Protein AF-A0AAW8KTQ6-F1 (afdb_monomer)

Foldseek 3Di:
DDPVVVVVVVLVVCCPDPCNVVCCVVCVVVVVVVVVVLCVVVVVLDDPVCCVVPVPVVVVVLCCLQPVQLVVQLVVCVVVVDDNVVSNVRSVVRSDDDSVVVVVQVVCVVVVNDDSVSD

Mean predicted aligned error: 6.93 Å

Nearest PDB structures (foldseek):
  8bxg-assembly1_A  TM=7.256E-01  e=9.047E-02  Escherichia coli
  8by2-assembly1_A  TM=7.091E-01  e=1.135E-01  Escherichia coli
  7vae-assembly1_A  TM=6.148E-01  e=7.994E+00  Bos taurus

Radius of gyration: 18.96 Å; Cα contacts (8 Å, |Δi|>4): 54; chains: 1; bounding box: 42×37×45 Å

Secondary structure (DSSP, 8-state):
--HHHHHHHHHHHHHTSTTHHHHHHHHHHHHHHHHHHHHHHHHHH--TTHHHH-HHHHHHHHHIIIIIIHHHHHHHHHHTT--HHHHHHHHHHHHPPPTHHHHHHHHHHHTTSS-GGG-

Solvent-accessible surface area (backbone atoms only — not comparable to full-atom values): 6696 Å² total; per-residue (Å²): 132,60,68,69,61,52,52,52,53,52,50,55,57,43,57,77,39,96,55,25,69,57,52,48,64,68,42,49,62,54,53,52,52,50,50,51,53,49,52,53,54,56,55,70,70,60,65,76,62,50,65,73,78,38,47,66,60,54,51,49,53,50,44,43,43,56,46,48,50,14,51,51,46,22,50,52,38,43,71,72,68,49,56,66,68,59,19,51,54,54,13,61,68,60,30,64,86,59,74,67,56,55,57,51,34,50,48,29,35,78,71,68,76,38,58,80,90,72,97

pLDDT: mean 87.3, std 6.57, range [52.28, 96.31]

Structure (mmCIF, N/CA/C/O backbone):
data_AF-A0AAW8KTQ6-F1
#
_entry.id   AF-A0AAW8KTQ6-F1
#
loop_
_atom_site.group_PDB
_atom_site.id
_atom_site.type_symbol
_atom_site.label_atom_id
_atom_site.label_alt_id
_atom_site.label_comp_id
_atom_site.label_asym_id
_atom_site.label_entity_id
_atom_site.label_seq_id
_atom_site.pdbx_PDB_ins_code
_atom_site.Cartn_x
_atom_site.Cartn_y
_atom_site.Cartn_z
_atom_site.occupancy
_atom_site.B_iso_or_equiv
_atom_site.auth_seq_id
_atom_site.auth_comp_id
_atom_site.auth_asym_id
_atom_site.auth_atom_id
_atom_site.pdbx_PDB_model_num
ATOM 1 N N . VAL A 1 1 ? -10.188 -21.607 7.211 1.00 52.28 1 VAL A N 1
ATOM 2 C CA . VAL A 1 1 ? -10.743 -20.321 7.705 1.00 52.28 1 VAL A CA 1
ATOM 3 C C . VAL A 1 1 ? -9.557 -19.427 8.047 1.00 52.28 1 VAL A C 1
ATOM 5 O O . VAL A 1 1 ? -8.671 -19.907 8.738 1.00 52.28 1 VAL A O 1
ATOM 8 N N . SER A 1 2 ? -9.448 -18.223 7.472 1.00 75.94 2 SER A N 1
ATOM 9 C CA . SER A 1 2 ? -8.240 -17.381 7.599 1.00 75.94 2 SER A CA 1
ATOM 10 C C . SER A 1 2 ? -8.160 -16.707 8.972 1.00 75.94 2 SER A C 1
ATOM 12 O O . SER A 1 2 ? -9.133 -16.089 9.404 1.00 75.94 2 SER A O 1
ATOM 14 N N . MET A 1 3 ? -6.996 -16.781 9.624 1.00 81.75 3 MET A N 1
ATOM 15 C CA . MET A 1 3 ? -6.725 -16.106 10.903 1.00 81.75 3 MET A CA 1
ATOM 16 C C . MET A 1 3 ? -6.942 -14.589 10.814 1.00 81.75 3 MET A C 1
ATOM 18 O O . MET A 1 3 ? -7.505 -13.997 11.730 1.00 81.75 3 MET A O 1
ATOM 22 N N . ALA A 1 4 ? -6.577 -13.971 9.684 1.00 80.19 4 ALA A N 1
ATOM 23 C CA . ALA A 1 4 ? -6.756 -12.535 9.464 1.00 80.19 4 ALA A CA 1
ATOM 24 C C . ALA A 1 4 ? -8.240 -12.135 9.421 1.00 80.19 4 ALA A C 1
ATOM 26 O O . ALA A 1 4 ? -8.637 -11.133 10.010 1.00 80.19 4 ALA A O 1
ATOM 27 N N . LEU A 1 5 ? -9.076 -12.951 8.772 1.00 80.56 5 LEU A N 1
ATOM 28 C CA . LEU A 1 5 ? -10.517 -12.712 8.704 1.00 80.56 5 LEU A CA 1
ATOM 29 C C . LEU A 1 5 ? -11.177 -12.895 10.082 1.00 80.56 5 LEU A C 1
ATOM 31 O O . LEU A 1 5 ? -12.030 -12.099 10.463 1.00 80.56 5 LEU A O 1
ATOM 35 N N . GLY A 1 6 ? -10.747 -13.902 10.850 1.00 87.19 6 GLY A N 1
ATOM 36 C CA . GLY A 1 6 ? -11.198 -14.104 12.231 1.00 87.19 6 GLY A CA 1
ATOM 37 C C . GLY A 1 6 ? -10.840 -12.931 13.149 1.00 87.19 6 GLY A C 1
ATOM 38 O O . GLY A 1 6 ? -11.695 -12.460 13.896 1.00 87.19 6 GLY A O 1
ATOM 39 N N . ALA A 1 7 ? -9.614 -12.410 13.041 1.00 88.38 7 ALA A N 1
ATOM 40 C CA . ALA A 1 7 ? -9.175 -11.226 13.780 1.00 88.38 7 ALA A CA 1
ATOM 41 C C . ALA A 1 7 ? -9.971 -9.966 13.395 1.00 88.38 7 ALA A C 1
ATOM 43 O O . ALA A 1 7 ? -10.369 -9.202 14.272 1.00 88.38 7 ALA A O 1
ATOM 44 N N . PHE A 1 8 ? -10.266 -9.775 12.104 1.00 86.88 8 PHE A N 1
ATOM 45 C CA . PHE A 1 8 ? -11.105 -8.671 11.630 1.00 86.88 8 PHE A CA 1
ATOM 46 C C . PHE A 1 8 ? -12.523 -8.730 12.218 1.00 86.88 8 PHE A C 1
ATOM 48 O O . PHE A 1 8 ? -13.007 -7.734 12.753 1.00 86.88 8 PHE A O 1
ATOM 55 N N . PHE A 1 9 ? -13.173 -9.899 12.185 1.00 89.88 9 PHE A N 1
ATOM 56 C CA . PHE A 1 9 ? -14.501 -10.072 12.781 1.00 89.88 9 PHE A CA 1
ATOM 57 C C . PHE A 1 9 ? -14.497 -9.849 14.294 1.00 89.88 9 PHE A C 1
ATOM 59 O O . PHE A 1 9 ? -15.364 -9.139 14.798 1.00 89.88 9 PHE A O 1
ATOM 66 N N . ALA A 1 10 ? -13.512 -10.398 15.010 1.00 89.75 10 ALA A N 1
ATOM 67 C CA . ALA A 1 10 ? -13.365 -10.162 16.444 1.00 89.75 10 ALA A CA 1
ATOM 68 C C . ALA A 1 10 ? -13.210 -8.664 16.753 1.00 89.75 10 ALA A C 1
ATOM 70 O O . ALA A 1 10 ? -13.877 -8.150 17.647 1.00 89.75 10 ALA A O 1
ATOM 71 N N . GLY A 1 11 ? -12.404 -7.945 15.965 1.00 88.38 11 GLY A N 1
ATOM 72 C CA . GLY A 1 11 ? -12.238 -6.498 16.090 1.00 88.38 11 GLY A CA 1
ATOM 73 C C . GLY A 1 11 ? -13.532 -5.715 15.854 1.00 88.38 11 GLY A C 1
ATOM 74 O O . GLY A 1 11 ? -13.830 -4.799 16.616 1.00 88.38 11 GLY A O 1
ATOM 75 N N . MET A 1 12 ? -14.335 -6.089 14.850 1.00 89.88 12 MET A N 1
ATOM 76 C CA . MET A 1 12 ? -15.639 -5.452 14.610 1.00 89.88 12 MET A CA 1
ATOM 77 C C . MET A 1 12 ? -16.606 -5.660 15.780 1.00 89.88 12 MET A C 1
ATOM 79 O O . MET A 1 12 ? -17.225 -4.700 16.226 1.00 89.88 12 MET A O 1
ATOM 83 N N . VAL A 1 13 ? -16.685 -6.879 16.320 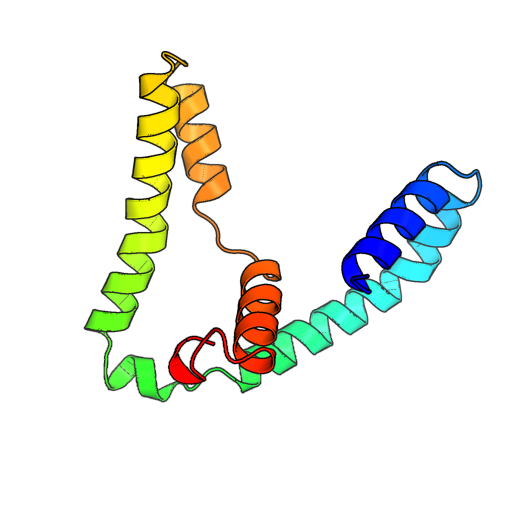1.00 90.50 13 VAL A N 1
ATOM 84 C CA . VAL A 1 13 ? -17.552 -7.191 17.470 1.00 90.5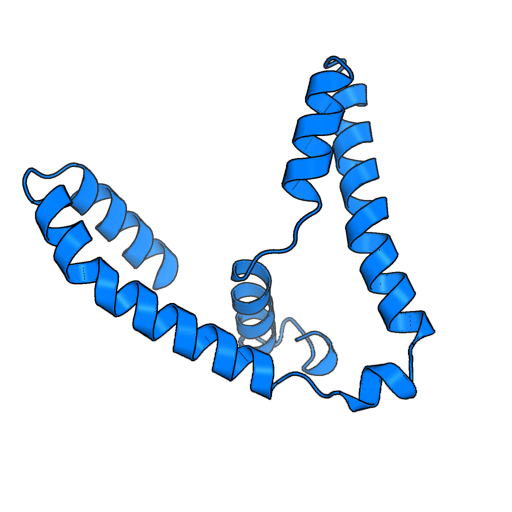0 13 VAL A CA 1
ATOM 85 C C . VAL A 1 13 ? -17.107 -6.434 18.727 1.00 90.50 13 VAL A C 1
ATOM 87 O O . VAL A 1 13 ? -17.936 -5.873 19.437 1.00 90.50 13 VAL A O 1
ATOM 90 N N . VAL A 1 14 ? -15.798 -6.368 18.997 1.00 89.62 14 VAL A N 1
ATOM 91 C CA . VAL A 1 14 ? -15.252 -5.620 20.145 1.00 89.62 14 VAL A CA 1
ATOM 92 C C . VAL A 1 14 ? -15.495 -4.115 19.997 1.00 89.62 14 VAL A C 1
ATOM 94 O O . VAL A 1 14 ? -15.804 -3.447 20.985 1.00 89.62 14 VAL A O 1
ATOM 97 N N . LYS A 1 15 ? -15.422 -3.581 18.772 1.00 87.00 15 LYS A N 1
ATOM 98 C CA . LYS A 1 15 ? -15.692 -2.167 18.479 1.00 87.00 15 LYS A CA 1
ATOM 99 C C . LYS A 1 15 ? -17.143 -1.761 18.763 1.00 87.00 15 LYS A C 1
ATOM 101 O O . LYS A 1 15 ? -17.376 -0.619 19.141 1.00 87.00 15 LYS A O 1
ATOM 106 N N . GLU A 1 16 ? -18.102 -2.667 18.597 1.00 87.19 16 GLU A N 1
ATOM 107 C CA . GLU A 1 16 ? -19.519 -2.415 18.908 1.00 87.19 16 GLU A CA 1
ATOM 108 C C . GLU A 1 16 ? -19.848 -2.539 20.408 1.00 87.19 16 GLU A C 1
ATOM 110 O O . GLU A 1 16 ? -20.973 -2.257 20.814 1.00 87.19 16 GLU A O 1
ATOM 115 N N . SER A 1 17 ? -18.882 -2.939 21.243 1.00 88.94 17 SER A N 1
ATOM 116 C CA . SER A 1 17 ? -19.074 -3.092 22.688 1.00 88.94 17 SER A CA 1
ATOM 117 C C . SER A 1 17 ? -18.720 -1.830 23.485 1.00 88.94 17 SER A C 1
ATOM 119 O O . SER A 1 17 ? -17.907 -1.003 23.058 1.00 88.94 17 SER A O 1
ATOM 121 N N . ASP A 1 18 ? -19.237 -1.746 24.715 1.00 85.69 18 ASP A N 1
ATOM 122 C CA . ASP A 1 18 ? -18.889 -0.697 25.690 1.00 85.69 18 ASP A CA 1
ATOM 123 C C . ASP A 1 18 ? -17.392 -0.691 26.067 1.00 85.69 18 ASP A C 1
ATOM 125 O O . ASP A 1 18 ? -16.878 0.285 26.611 1.00 85.69 18 ASP A O 1
ATOM 129 N N . PHE A 1 19 ? -16.670 -1.776 25.766 1.00 85.25 19 PHE A N 1
ATOM 130 C CA . PHE A 1 19 ? -15.236 -1.917 26.024 1.00 85.25 19 PHE A CA 1
ATOM 131 C C . PHE A 1 19 ? -14.355 -1.457 24.859 1.00 85.25 19 PHE A C 1
ATOM 133 O O . PHE A 1 19 ? -13.133 -1.531 24.972 1.00 85.25 19 PHE A O 1
ATOM 140 N N . SER A 1 20 ? -14.937 -0.977 23.757 1.00 86.56 20 SER A N 1
ATOM 141 C CA . SER A 1 20 ? -14.215 -0.555 22.548 1.00 86.56 20 SER A CA 1
ATOM 142 C C . SER A 1 20 ? -13.069 0.418 22.831 1.00 86.56 20 SER A C 1
ATOM 144 O O . SER A 1 20 ? -11.954 0.189 22.373 1.00 86.56 20 SER A O 1
ATOM 146 N N . HIS A 1 21 ? -13.308 1.442 23.653 1.00 85.38 21 HIS A N 1
ATOM 147 C CA . HIS A 1 21 ? -12.299 2.449 23.994 1.00 85.38 21 HIS A CA 1
ATOM 148 C C . HIS A 1 21 ? -11.129 1.857 24.793 1.00 85.38 21 HIS A C 1
ATOM 150 O O . HIS A 1 21 ? -9.970 2.190 24.563 1.00 85.38 21 HIS A O 1
ATOM 156 N N . ARG A 1 22 ? -11.426 0.931 25.711 1.00 85.81 22 ARG A N 1
ATOM 157 C CA . ARG A 1 22 ? -10.406 0.243 26.512 1.00 85.81 22 ARG A CA 1
ATOM 158 C C . ARG A 1 22 ? -9.610 -0.745 25.665 1.00 85.81 22 ARG A C 1
ATOM 160 O O . ARG A 1 22 ? -8.396 -0.821 25.786 1.00 85.81 22 ARG A O 1
ATOM 167 N N . ALA A 1 23 ? -10.292 -1.473 24.784 1.00 87.50 23 ALA A N 1
ATOM 168 C CA . ALA A 1 23 ? -9.658 -2.381 23.841 1.00 87.50 23 ALA A CA 1
ATOM 169 C C . ALA A 1 23 ? -8.759 -1.625 22.850 1.00 87.50 23 ALA A C 1
ATOM 171 O O . ALA A 1 23 ? -7.681 -2.109 22.515 1.00 87.50 23 ALA A O 1
ATOM 172 N N . GLU A 1 24 ? -9.155 -0.433 22.403 1.00 85.38 24 GLU A N 1
ATOM 173 C CA . GLU A 1 24 ? -8.306 0.425 21.573 1.00 85.38 24 GLU A CA 1
ATOM 174 C C . GLU A 1 24 ? -7.046 0.863 22.330 1.00 85.38 24 GLU A C 1
ATOM 176 O O . GLU A 1 24 ? -5.944 0.663 21.824 1.00 85.38 24 GLU A O 1
ATOM 181 N N . GLU A 1 25 ? -7.182 1.369 23.559 1.00 89.38 25 GLU A N 1
ATOM 182 C CA . GLU A 1 25 ? -6.042 1.784 24.391 1.00 89.38 25 GLU A CA 1
ATOM 183 C C . GLU A 1 25 ? -5.082 0.630 24.709 1.00 89.38 25 GLU A C 1
ATOM 185 O O . GLU A 1 25 ? -3.866 0.810 24.656 1.00 89.38 25 GLU A O 1
ATOM 190 N N . GLU A 1 26 ? -5.599 -0.566 24.999 1.00 89.38 26 GLU A N 1
ATOM 191 C CA . GLU A 1 26 ? -4.774 -1.743 25.297 1.00 89.38 26 GLU A CA 1
ATOM 192 C C . GLU A 1 26 ? -4.107 -2.337 24.046 1.00 89.38 26 GLU A C 1
ATOM 194 O O . GLU A 1 26 ? -3.018 -2.910 24.134 1.00 89.38 26 GLU A O 1
ATOM 199 N N . THR A 1 27 ? -4.721 -2.197 22.867 1.00 89.56 27 THR A N 1
ATOM 200 C CA . THR A 1 27 ? -4.158 -2.712 21.605 1.00 89.56 27 THR A CA 1
ATOM 201 C C . THR A 1 27 ? -3.249 -1.717 20.894 1.00 89.56 27 THR A C 1
ATOM 203 O O . THR A 1 27 ? -2.415 -2.144 20.090 1.00 89.56 27 THR A O 1
ATOM 206 N N . LEU A 1 28 ? -3.348 -0.419 21.201 1.00 89.38 28 LEU A N 1
ATOM 207 C CA . LEU A 1 28 ? -2.515 0.635 20.620 1.00 89.38 28 LEU A CA 1
ATOM 208 C C . LEU A 1 28 ? -1.008 0.305 20.683 1.00 89.38 28 LEU A C 1
ATOM 210 O O . LEU A 1 28 ? -0.372 0.319 19.626 1.00 89.38 28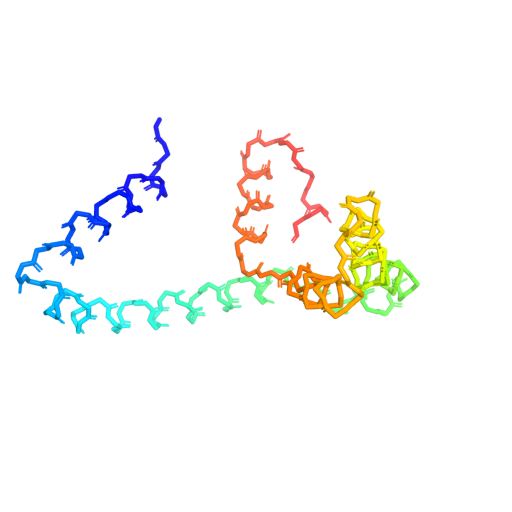 LEU A O 1
ATOM 214 N N . PRO A 1 29 ? -0.432 -0.092 21.840 1.00 92.00 29 PRO A N 1
ATOM 215 C CA . PRO A 1 29 ? 1.000 -0.378 21.941 1.00 92.00 29 PRO A CA 1
ATOM 216 C C . PRO A 1 29 ? 1.391 -1.643 21.170 1.00 92.00 29 PRO A C 1
ATOM 218 O O . PRO A 1 29 ? 2.470 -1.722 20.587 1.00 92.00 29 PRO A O 1
ATOM 221 N N . LEU A 1 30 ? 0.504 -2.644 21.127 1.00 92.25 30 LEU A N 1
ATOM 222 C CA . LEU A 1 30 ? 0.735 -3.869 20.362 1.00 92.25 30 LEU A CA 1
ATOM 223 C C . LEU A 1 30 ? 0.773 -3.572 18.867 1.00 92.25 30 LEU A C 1
ATOM 225 O O . LEU A 1 30 ? 1.660 -4.060 18.170 1.00 92.25 30 LEU A O 1
ATOM 229 N N . ARG A 1 31 ? -0.159 -2.746 18.379 1.00 88.81 31 ARG A N 1
ATOM 230 C CA . ARG A 1 31 ? -0.174 -2.292 16.987 1.00 88.81 31 ARG A CA 1
ATOM 231 C C . ARG A 1 31 ? 1.138 -1.598 16.637 1.00 88.81 31 ARG A C 1
ATOM 233 O O . ARG A 1 31 ? 1.718 -1.920 15.610 1.00 88.81 31 ARG A O 1
ATOM 240 N N . GLU A 1 32 ? 1.628 -0.706 17.494 1.00 91.44 32 GLU A N 1
ATOM 241 C CA . GLU A 1 32 ? 2.903 -0.010 17.279 1.00 91.44 32 GLU A CA 1
ATOM 242 C C . GLU A 1 32 ? 4.091 -0.978 17.208 1.00 91.44 32 GLU A C 1
ATOM 244 O O . GLU A 1 32 ? 4.874 -0.923 16.258 1.00 91.44 32 GLU A O 1
ATOM 249 N N . ILE A 1 33 ? 4.196 -1.916 18.153 1.00 95.38 33 ILE A N 1
ATOM 250 C CA . ILE A 1 33 ? 5.267 -2.922 18.165 1.00 95.38 33 ILE A CA 1
ATOM 251 C C . ILE A 1 33 ? 5.198 -3.809 16.916 1.00 95.38 33 ILE A C 1
ATOM 253 O O . ILE A 1 33 ? 6.218 -4.033 16.262 1.00 95.38 33 ILE A O 1
ATOM 257 N N . PHE A 1 34 ? 4.012 -4.299 16.549 1.00 90.81 34 PHE A N 1
ATOM 258 C CA . PHE A 1 34 ? 3.848 -5.144 15.367 1.00 90.81 34 PHE A CA 1
ATOM 259 C C . PHE A 1 34 ? 4.103 -4.389 14.063 1.00 90.81 34 PHE A C 1
ATOM 261 O O . PHE A 1 34 ? 4.719 -4.963 13.169 1.00 90.81 34 PHE A O 1
ATOM 268 N N . SER A 1 35 ? 3.711 -3.116 13.955 1.00 88.69 35 SER A N 1
ATOM 269 C CA . SER A 1 35 ? 4.051 -2.277 12.802 1.00 88.69 35 SER A CA 1
ATOM 270 C C . SER A 1 35 ? 5.565 -2.113 12.666 1.00 88.69 35 SER A C 1
ATOM 272 O O . SER A 1 35 ? 6.097 -2.300 11.574 1.00 88.69 35 SER A O 1
ATOM 274 N N . ILE A 1 36 ? 6.287 -1.854 13.763 1.00 92.75 36 ILE A N 1
ATOM 275 C CA . ILE A 1 36 ? 7.758 -1.772 13.739 1.00 92.75 36 ILE A CA 1
ATOM 276 C C . ILE A 1 36 ? 8.364 -3.101 13.275 1.00 92.75 36 ILE A C 1
ATOM 278 O O . ILE A 1 36 ? 9.190 -3.115 12.364 1.00 92.75 36 ILE A O 1
ATOM 282 N N . LEU A 1 37 ? 7.942 -4.223 13.863 1.00 91.50 37 LEU A N 1
ATOM 283 C CA . LEU A 1 37 ? 8.446 -5.548 13.492 1.00 91.50 37 LEU A CA 1
ATOM 284 C C . LEU A 1 37 ? 8.150 -5.894 12.029 1.00 91.50 37 LEU A C 1
ATOM 286 O O . LEU A 1 37 ? 9.016 -6.449 11.351 1.00 91.50 37 LEU A O 1
ATOM 290 N N . PHE A 1 38 ? 6.960 -5.551 11.534 1.00 85.81 38 PHE A N 1
ATOM 291 C CA . PHE A 1 38 ? 6.571 -5.744 10.141 1.00 85.81 38 PHE A CA 1
ATOM 292 C C . PHE A 1 38 ? 7.488 -4.959 9.201 1.00 85.81 38 PHE A C 1
ATOM 294 O O . PHE A 1 38 ? 8.089 -5.545 8.303 1.00 85.81 38 PHE A O 1
ATOM 301 N N . PHE A 1 39 ? 7.667 -3.660 9.443 1.00 86.94 39 PHE A N 1
ATOM 302 C CA . PHE A 1 39 ? 8.500 -2.817 8.589 1.00 86.94 39 PHE A CA 1
ATOM 303 C C . PHE A 1 39 ? 9.980 -3.185 8.636 1.00 86.94 39 PHE A C 1
ATOM 305 O O . PHE A 1 39 ? 10.633 -3.176 7.596 1.00 86.94 39 PHE A O 1
ATOM 312 N N . VAL A 1 40 ? 10.511 -3.557 9.804 1.00 90.50 40 VAL A N 1
ATOM 313 C CA . VAL A 1 40 ? 11.890 -4.057 9.913 1.00 90.50 40 VAL A CA 1
ATOM 314 C C . VAL A 1 40 ? 12.042 -5.366 9.140 1.00 90.50 40 VAL A C 1
ATOM 316 O O . VAL A 1 40 ? 12.986 -5.509 8.371 1.00 90.50 40 VAL A O 1
ATOM 319 N N . SER A 1 41 ? 11.099 -6.301 9.282 1.00 86.06 41 SER A N 1
ATOM 320 C CA . SER A 1 41 ? 11.152 -7.592 8.583 1.00 86.06 41 SER A CA 1
ATOM 321 C C . SER A 1 41 ? 11.070 -7.432 7.067 1.00 86.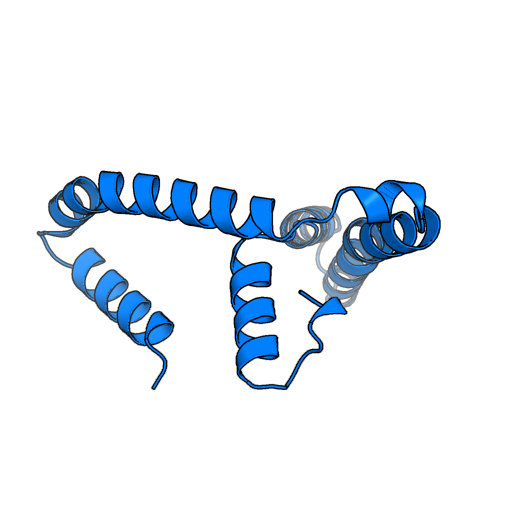06 41 SER A C 1
ATOM 323 O O . SER A 1 41 ? 11.895 -7.996 6.357 1.00 86.06 41 SER A O 1
ATOM 325 N N . VAL A 1 42 ? 10.127 -6.627 6.569 1.00 82.31 42 VAL A N 1
ATOM 326 C CA . VAL A 1 42 ? 10.007 -6.327 5.133 1.00 82.31 42 VAL A CA 1
ATOM 327 C C . VAL A 1 42 ? 11.245 -5.582 4.630 1.00 82.31 42 VAL A C 1
ATOM 329 O O . VAL A 1 42 ? 11.769 -5.913 3.572 1.00 82.31 42 VAL A O 1
ATOM 332 N N . GLY A 1 43 ? 11.769 -4.631 5.405 1.00 83.50 43 GLY A N 1
ATOM 333 C CA . GLY A 1 43 ? 12.996 -3.913 5.064 1.00 83.50 43 GLY A CA 1
ATOM 334 C C . GLY A 1 43 ? 14.226 -4.818 4.962 1.00 83.50 43 GLY A C 1
ATOM 335 O O . GLY A 1 43 ? 15.090 -4.563 4.133 1.00 83.50 43 GLY A O 1
ATOM 336 N N . MET A 1 44 ? 14.296 -5.897 5.748 1.00 85.62 44 MET A N 1
ATOM 337 C CA . MET A 1 44 ? 15.380 -6.885 5.659 1.00 85.62 44 MET A CA 1
ATOM 338 C C . MET A 1 44 ? 15.289 -7.787 4.423 1.00 85.62 44 MET A C 1
ATOM 340 O O . MET A 1 44 ? 16.301 -8.361 4.032 1.00 85.62 44 MET A O 1
ATOM 344 N N . LEU A 1 45 ? 14.105 -7.927 3.817 1.00 79.62 45 LEU A N 1
ATOM 345 C CA . LEU A 1 45 ? 13.933 -8.668 2.563 1.00 79.62 45 LEU A CA 1
ATOM 346 C C . LEU A 1 45 ? 14.382 -7.856 1.341 1.00 79.62 45 LEU A C 1
ATOM 348 O O . LEU A 1 45 ? 14.624 -8.427 0.283 1.00 79.62 45 LEU A O 1
ATOM 352 N N . PHE A 1 46 ? 14.495 -6.533 1.475 1.00 82.25 46 PHE A N 1
ATOM 353 C CA . PHE A 1 46 ? 14.904 -5.663 0.382 1.00 82.25 46 PHE A CA 1
ATOM 354 C C . PHE A 1 46 ? 16.406 -5.801 0.095 1.00 82.25 46 PHE A C 1
ATOM 356 O O . PHE A 1 46 ? 17.239 -5.390 0.904 1.00 82.25 46 PHE A O 1
ATOM 363 N N . ASP A 1 47 ? 16.750 -6.323 -1.083 1.00 85.69 47 ASP A N 1
ATOM 364 C CA . ASP A 1 47 ? 18.123 -6.314 -1.588 1.00 85.69 47 ASP A CA 1
ATOM 365 C C . ASP A 1 47 ? 18.422 -4.978 -2.300 1.00 85.69 47 ASP A C 1
ATOM 367 O O . ASP A 1 47 ? 17.886 -4.723 -3.382 1.00 85.69 47 ASP A O 1
ATOM 371 N N . PRO A 1 48 ? 19.290 -4.105 -1.752 1.00 84.94 48 PRO A N 1
ATOM 372 C CA . PRO A 1 48 ? 19.619 -2.829 -2.381 1.00 84.94 48 PRO A CA 1
ATOM 373 C C . PRO A 1 48 ? 20.393 -2.977 -3.698 1.00 84.94 48 PRO A C 1
ATOM 375 O O . PRO A 1 48 ? 20.490 -2.001 -4.448 1.00 84.94 48 PRO A O 1
ATOM 378 N N . HIS A 1 49 ? 20.942 -4.155 -4.011 1.00 87.12 49 HIS A N 1
ATOM 379 C CA . HIS A 1 49 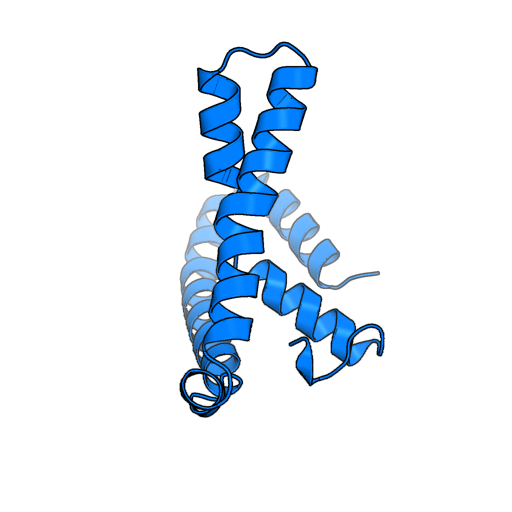? 21.701 -4.377 -5.240 1.00 87.12 49 HIS A CA 1
ATOM 380 C C . HIS A 1 49 ? 20.840 -4.212 -6.500 1.00 87.12 49 HIS A C 1
ATOM 382 O O . HIS A 1 49 ? 21.311 -3.680 -7.512 1.00 87.12 49 HIS A O 1
ATOM 388 N N . ILE A 1 50 ? 19.545 -4.532 -6.403 1.00 85.38 50 ILE A N 1
ATOM 389 C CA . ILE A 1 50 ? 18.595 -4.458 -7.520 1.00 85.38 50 ILE A CA 1
ATOM 390 C C . ILE A 1 50 ? 18.465 -3.045 -8.106 1.00 85.38 50 ILE A C 1
ATOM 392 O O . ILE A 1 50 ? 18.248 -2.884 -9.309 1.00 85.38 50 ILE A O 1
ATOM 396 N N . LEU A 1 51 ? 18.677 -2.009 -7.281 1.00 86.50 51 LEU A N 1
ATOM 397 C CA . LEU A 1 51 ? 18.673 -0.603 -7.701 1.00 86.50 51 LEU A CA 1
ATOM 398 C C . LEU A 1 51 ? 19.775 -0.289 -8.718 1.00 86.50 51 LEU A C 1
ATOM 400 O O . LEU A 1 51 ? 19.604 0.602 -9.550 1.00 86.50 51 LEU A O 1
ATOM 404 N N . VAL A 1 52 ? 20.897 -1.004 -8.643 1.00 91.06 52 VAL A N 1
ATOM 405 C CA . VAL A 1 52 ? 22.060 -0.805 -9.513 1.00 91.06 52 VAL A CA 1
ATOM 406 C C . VAL A 1 52 ? 22.033 -1.779 -10.686 1.00 91.06 52 VAL A C 1
ATOM 408 O O . VAL A 1 52 ? 22.329 -1.380 -11.811 1.00 91.06 52 VAL A O 1
ATOM 411 N N . GLU A 1 53 ? 21.645 -3.034 -10.453 1.00 88.81 53 GLU A N 1
ATOM 412 C CA . GLU A 1 53 ? 21.614 -4.063 -11.497 1.00 88.81 53 GLU A CA 1
ATOM 413 C C . GLU A 1 53 ? 20.494 -3.853 -12.518 1.00 88.81 53 GLU A C 1
ATOM 415 O O . GLU A 1 53 ? 20.675 -4.112 -13.708 1.00 88.81 53 GLU A O 1
ATOM 420 N N . SER A 1 54 ? 19.318 -3.403 -12.072 1.00 87.69 54 SER A N 1
ATOM 421 C CA . SER A 1 54 ? 18.121 -3.318 -12.917 1.00 87.69 54 SER A CA 1
ATOM 422 C C . SER A 1 54 ? 17.285 -2.053 -12.672 1.00 87.69 54 SER A C 1
ATOM 424 O O . SER A 1 54 ? 16.069 -2.138 -12.463 1.00 87.69 54 SER A O 1
ATOM 426 N N . PRO A 1 55 ? 17.876 -0.847 -12.796 1.00 90.38 55 PRO A N 1
ATOM 427 C CA . PRO A 1 55 ? 17.164 0.409 -12.557 1.00 90.38 55 PRO A CA 1
ATOM 428 C C . PRO A 1 55 ? 15.963 0.599 -13.497 1.00 90.38 55 PRO A C 1
ATOM 430 O O . PRO A 1 55 ? 14.933 1.134 -13.093 1.00 90.38 55 PRO A O 1
ATOM 433 N N . LEU A 1 56 ? 16.062 0.124 -14.746 1.00 92.62 56 LEU A N 1
ATOM 434 C CA . LEU A 1 56 ? 14.980 0.224 -15.730 1.00 92.62 56 LEU A CA 1
ATOM 435 C C . LEU A 1 56 ? 13.768 -0.641 -15.367 1.00 92.62 56 LEU A C 1
ATOM 437 O O . LEU A 1 56 ? 12.639 -0.183 -15.531 1.00 92.62 56 LEU A O 1
ATOM 441 N N . HIS A 1 57 ? 13.979 -1.857 -14.855 1.00 87.88 57 HIS A N 1
ATOM 442 C CA . HIS A 1 57 ? 12.880 -2.736 -14.443 1.00 87.88 57 HIS A CA 1
ATOM 443 C C . HIS A 1 57 ? 12.122 -2.142 -13.256 1.00 87.88 57 HIS A C 1
ATOM 445 O O . HIS A 1 57 ? 10.895 -2.070 -13.285 1.00 87.88 57 HIS A O 1
ATOM 451 N N . ILE A 1 58 ? 12.845 -1.634 -12.254 1.00 89.25 58 ILE A N 1
ATOM 452 C CA . ILE A 1 58 ? 12.245 -0.971 -11.089 1.00 89.25 58 ILE A CA 1
ATOM 453 C C . ILE A 1 58 ? 11.443 0.250 -11.528 1.00 89.25 58 ILE A C 1
ATOM 455 O O . ILE A 1 58 ? 10.287 0.411 -11.138 1.00 89.25 58 ILE A O 1
ATOM 459 N N . LEU A 1 59 ? 12.027 1.095 -12.378 1.00 91.62 59 LEU A N 1
ATOM 460 C CA . LEU A 1 59 ? 11.354 2.289 -12.873 1.00 91.62 59 LEU A CA 1
ATOM 461 C C . LEU A 1 59 ? 10.102 1.937 -13.684 1.00 91.62 59 LEU A C 1
ATOM 463 O O . LEU A 1 59 ? 9.081 2.607 -13.540 1.00 91.62 59 LEU A O 1
ATOM 467 N N . ALA A 1 60 ? 10.143 0.864 -14.478 1.00 92.25 60 ALA A N 1
ATOM 468 C CA . ALA A 1 60 ? 8.979 0.362 -15.198 1.00 92.25 60 ALA A CA 1
ATOM 469 C C . ALA A 1 60 ? 7.876 -0.116 -14.242 1.00 92.25 60 ALA A C 1
ATOM 471 O O . ALA A 1 60 ? 6.724 0.280 -14.406 1.00 92.25 60 ALA A O 1
ATOM 472 N N . VAL A 1 61 ? 8.212 -0.904 -13.216 1.00 89.31 61 VAL A N 1
ATOM 473 C CA . VAL A 1 61 ? 7.248 -1.382 -12.209 1.00 89.31 61 VAL A CA 1
ATOM 474 C C . VAL A 1 61 ? 6.621 -0.208 -11.455 1.00 89.31 61 VAL A C 1
ATOM 476 O O . VAL A 1 61 ? 5.394 -0.109 -11.382 1.00 89.31 61 VAL A O 1
ATOM 479 N N . ILE A 1 62 ? 7.438 0.732 -10.973 1.00 89.62 62 ILE A N 1
ATOM 480 C CA . ILE A 1 62 ? 6.965 1.947 -10.299 1.00 89.62 62 ILE A CA 1
ATOM 481 C C . ILE A 1 62 ? 6.058 2.756 -11.229 1.00 89.62 62 ILE A C 1
ATOM 483 O O . ILE A 1 62 ? 4.987 3.186 -10.807 1.00 89.62 62 ILE A O 1
ATOM 487 N N . ALA A 1 63 ? 6.432 2.943 -12.496 1.00 91.69 63 ALA A N 1
ATOM 488 C CA . ALA A 1 63 ? 5.619 3.681 -13.458 1.00 91.69 63 ALA A CA 1
ATOM 489 C C . ALA A 1 63 ? 4.282 2.980 -13.746 1.00 91.69 63 ALA A C 1
ATOM 491 O O . ALA A 1 63 ? 3.238 3.632 -13.773 1.00 91.69 63 ALA A O 1
ATOM 492 N N . ILE A 1 64 ? 4.277 1.656 -13.911 1.00 90.75 64 ILE A N 1
ATOM 493 C CA . ILE A 1 64 ? 3.051 0.871 -14.118 1.00 90.75 64 ILE A CA 1
ATOM 494 C C . ILE A 1 64 ? 2.112 1.016 -12.917 1.00 90.75 64 ILE A C 1
ATOM 496 O O . ILE A 1 64 ? 0.909 1.212 -13.094 1.00 90.75 64 ILE A O 1
ATOM 500 N N . ILE A 1 65 ? 2.645 0.966 -11.700 1.00 88.31 65 ILE A N 1
ATOM 501 C CA . ILE A 1 65 ? 1.852 1.091 -10.477 1.00 88.31 65 ILE A CA 1
ATOM 502 C C . ILE A 1 65 ? 1.351 2.526 -10.297 1.00 88.31 65 ILE A C 1
ATOM 504 O O . ILE A 1 65 ? 0.155 2.744 -10.137 1.00 88.31 65 ILE A O 1
ATOM 508 N N . MET A 1 66 ? 2.239 3.515 -10.351 1.00 88.88 66 MET A N 1
ATOM 509 C CA . MET A 1 66 ? 1.905 4.907 -10.037 1.00 88.88 66 MET A CA 1
ATOM 510 C C . MET A 1 66 ? 1.083 5.578 -11.137 1.00 88.88 66 MET A C 1
ATOM 512 O O . MET A 1 66 ? 0.213 6.396 -10.843 1.00 88.88 66 MET A O 1
ATOM 516 N N . VAL A 1 67 ? 1.344 5.247 -12.402 1.00 91.19 67 VAL A N 1
ATOM 517 C CA . VAL A 1 67 ? 0.685 5.865 -13.560 1.00 91.19 67 VAL A CA 1
ATOM 518 C C . VAL A 1 67 ? -0.334 4.912 -14.163 1.00 91.19 67 VAL A C 1
ATOM 520 O O . VAL A 1 67 ? -1.497 5.279 -14.301 1.00 91.19 67 VAL A O 1
ATOM 523 N N . GLY A 1 68 ? 0.063 3.681 -14.486 1.00 92.00 68 GLY A N 1
ATOM 524 C CA . GLY A 1 68 ? -0.810 2.711 -15.154 1.00 92.00 68 GLY A CA 1
ATOM 525 C C . GLY A 1 68 ? -2.066 2.375 -14.345 1.00 92.00 68 GLY A C 1
ATOM 526 O O . GLY A 1 68 ? -3.179 2.566 -14.838 1.00 92.00 68 GLY A O 1
ATOM 527 N N . LYS A 1 69 ? -1.910 1.938 -13.088 1.00 90.69 69 LYS A N 1
ATOM 528 C CA . LYS A 1 69 ? -3.037 1.603 -12.192 1.00 90.69 69 LYS A CA 1
ATOM 529 C C . LYS A 1 69 ? -3.943 2.811 -11.950 1.00 90.69 69 LYS A C 1
ATOM 5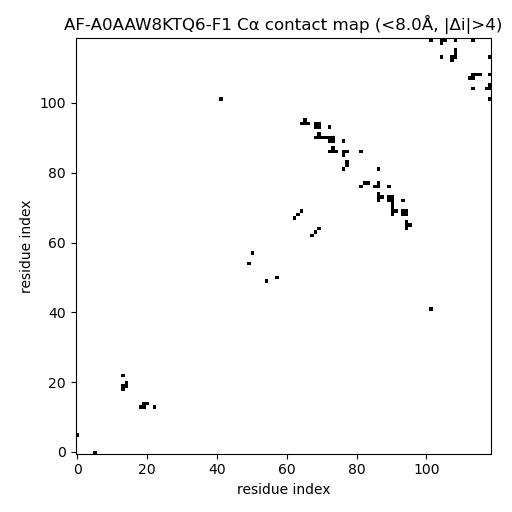31 O O . LYS A 1 69 ? -5.163 2.693 -12.032 1.00 90.69 69 LYS A O 1
ATOM 536 N N . THR A 1 70 ? -3.346 3.969 -11.683 1.00 91.19 70 THR A N 1
ATOM 537 C CA . THR A 1 70 ? -4.063 5.225 -11.423 1.00 91.19 70 THR A CA 1
ATOM 538 C C . THR A 1 70 ? -4.884 5.651 -12.635 1.00 91.19 70 THR A C 1
ATOM 540 O O . THR A 1 70 ? -6.078 5.919 -12.505 1.00 91.19 70 THR A O 1
ATOM 543 N N . LEU A 1 71 ? -4.286 5.655 -13.831 1.00 93.88 71 LEU A N 1
ATOM 544 C CA . LEU A 1 71 ? -4.989 5.987 -15.068 1.00 93.88 71 LEU A CA 1
ATOM 545 C C . LEU A 1 71 ? -6.085 4.972 -15.387 1.00 93.88 71 LEU A C 1
ATOM 547 O O . LEU A 1 71 ? -7.168 5.380 -15.794 1.00 93.88 71 LEU A O 1
ATOM 551 N N . ALA A 1 72 ? -5.847 3.678 -15.166 1.00 94.00 72 ALA A N 1
ATOM 552 C CA . ALA A 1 72 ? -6.868 2.648 -15.346 1.00 94.00 72 ALA A CA 1
ATOM 553 C C . ALA A 1 72 ? -8.067 2.870 -14.408 1.00 94.00 72 ALA A C 1
ATOM 555 O O . ALA A 1 72 ? -9.214 2.820 -14.852 1.00 94.00 72 ALA A O 1
ATOM 556 N N . ALA A 1 73 ? -7.814 3.188 -13.134 1.00 92.56 73 ALA A N 1
ATOM 557 C CA . ALA A 1 73 ? -8.859 3.518 -12.169 1.00 92.56 73 ALA A CA 1
ATOM 558 C C . ALA A 1 73 ? -9.638 4.781 -12.573 1.00 92.56 73 ALA A C 1
ATOM 560 O O . ALA A 1 73 ? -10.869 4.776 -12.572 1.00 92.56 73 ALA A O 1
ATOM 561 N N . MET A 1 74 ? -8.941 5.846 -12.980 1.00 93.88 74 MET A N 1
ATOM 562 C CA . MET A 1 74 ? -9.573 7.076 -13.469 1.00 93.88 74 MET A CA 1
ATOM 563 C C . MET A 1 74 ? -10.419 6.828 -14.719 1.00 93.88 74 MET A C 1
ATOM 565 O O . MET A 1 74 ? -11.557 7.287 -14.791 1.00 93.88 74 MET A O 1
ATOM 569 N N . ALA A 1 75 ? -9.882 6.090 -15.692 1.00 94.50 75 ALA A N 1
ATOM 570 C CA . ALA A 1 75 ? -10.571 5.750 -16.929 1.00 94.50 75 ALA A CA 1
ATOM 571 C C . ALA A 1 75 ? -11.850 4.955 -16.651 1.00 94.50 75 ALA A C 1
ATOM 573 O O . ALA A 1 75 ? -12.882 5.240 -17.252 1.00 94.50 75 ALA A O 1
ATOM 574 N N . LEU A 1 76 ? -11.809 4.021 -15.696 1.00 95.25 76 LEU A N 1
ATOM 575 C CA . LEU A 1 76 ? -12.981 3.265 -15.266 1.00 95.25 76 LEU A CA 1
ATOM 576 C C . LEU A 1 76 ? -14.058 4.188 -14.671 1.00 95.25 76 LEU A C 1
ATOM 578 O O . LEU A 1 76 ? -15.219 4.118 -15.065 1.00 95.25 76 LEU A O 1
ATOM 582 N N . VAL A 1 77 ? -13.683 5.099 -13.769 1.00 95.12 77 VAL A N 1
ATOM 583 C CA . VAL A 1 77 ? -14.621 6.049 -13.141 1.00 95.12 77 VAL A CA 1
ATOM 584 C C . VAL A 1 77 ? -15.237 7.003 -14.174 1.00 95.12 77 VAL A C 1
ATOM 586 O O . VAL A 1 77 ? -16.446 7.246 -14.151 1.00 95.12 77 VAL A O 1
ATOM 589 N N . LEU A 1 78 ? -14.435 7.495 -15.120 1.00 94.25 78 LEU A N 1
ATOM 590 C CA . LEU A 1 78 ? -14.910 8.328 -16.229 1.00 94.25 78 LEU A CA 1
ATOM 591 C C . LEU A 1 78 ? -15.813 7.548 -17.195 1.00 94.25 78 LEU A C 1
ATOM 593 O O . LEU A 1 78 ? -16.797 8.100 -17.686 1.00 94.25 78 LEU A O 1
ATOM 597 N N . PHE A 1 79 ? -15.528 6.267 -17.440 1.00 96.31 79 PHE A N 1
ATOM 598 C CA . PHE A 1 79 ? -16.372 5.388 -18.253 1.00 96.31 79 PHE A CA 1
ATOM 599 C C . PHE A 1 79 ? -17.776 5.233 -17.650 1.00 96.31 79 PHE A C 1
ATOM 601 O O . PHE A 1 79 ? -18.771 5.278 -18.374 1.00 96.31 79 PHE A O 1
ATOM 608 N N . PHE A 1 80 ? -17.876 5.177 -16.319 1.00 95.56 80 PHE A N 1
ATOM 609 C CA . PHE A 1 80 ? -19.149 5.224 -15.589 1.00 95.56 80 PHE A CA 1
ATOM 610 C C . PHE A 1 80 ? -19.787 6.626 -15.513 1.00 95.56 80 PHE A C 1
ATOM 612 O O . PHE A 1 80 ? -20.815 6.794 -14.859 1.00 95.56 80 PHE A O 1
ATOM 619 N N . ARG A 1 81 ? -19.234 7.623 -16.220 1.00 94.38 81 ARG A N 1
ATOM 620 C CA . ARG A 1 81 ? -19.740 9.006 -16.333 1.00 94.38 81 ARG A CA 1
ATOM 621 C C . ARG A 1 81 ? -19.756 9.796 -15.023 1.00 94.38 81 ARG A C 1
ATOM 623 O O . ARG A 1 81 ? -20.508 10.762 -14.893 1.00 94.38 81 ARG A O 1
ATOM 630 N N . TYR A 1 82 ? -18.906 9.430 -14.070 1.00 94.38 82 TYR A N 1
ATOM 631 C CA . TYR A 1 82 ? -18.665 10.265 -12.899 1.00 94.38 82 TYR A CA 1
ATOM 632 C C . TYR A 1 82 ? -17.828 11.500 -13.266 1.00 94.38 82 TYR A C 1
ATOM 634 O O . TYR A 1 82 ? -17.065 11.476 -14.238 1.00 94.38 82 TYR A O 1
ATOM 642 N N . PRO A 1 83 ? -17.956 12.596 -12.503 1.00 94.69 83 PRO A N 1
ATOM 643 C CA . PRO A 1 83 ? -17.230 13.822 -12.788 1.00 94.69 83 PRO A CA 1
ATOM 644 C C . PRO A 1 83 ? -15.721 13.658 -12.532 1.00 94.69 83 PRO A C 1
ATOM 646 O O . PRO A 1 83 ? -15.275 12.819 -11.746 1.00 94.69 83 PRO A O 1
ATOM 649 N N . ILE A 1 84 ? -14.912 14.467 -13.224 1.00 92.81 84 ILE A N 1
ATOM 650 C CA . ILE A 1 84 ? -13.449 14.303 -13.248 1.00 92.81 84 ILE A CA 1
ATOM 651 C C . ILE A 1 84 ? -12.783 14.521 -11.886 1.00 92.81 84 ILE A C 1
ATOM 653 O O . ILE A 1 84 ? -11.757 13.912 -11.600 1.00 92.81 84 ILE A O 1
ATOM 657 N N . ASN A 1 85 ? -13.388 15.336 -11.023 1.00 94.19 85 ASN A N 1
ATOM 658 C CA . ASN A 1 85 ? -12.976 15.485 -9.630 1.00 94.19 85 ASN A CA 1
ATOM 659 C C . ASN A 1 85 ? -13.063 14.146 -8.879 1.00 94.19 85 ASN A C 1
ATOM 661 O O . ASN A 1 85 ? -12.093 13.758 -8.237 1.00 94.19 85 ASN A O 1
ATOM 665 N N . THR A 1 86 ? -14.164 13.400 -9.020 1.00 92.00 86 THR A N 1
ATOM 666 C CA . THR A 1 86 ? -14.311 12.060 -8.435 1.00 92.00 86 THR A CA 1
ATOM 667 C C . THR A 1 86 ? -13.294 11.089 -9.023 1.00 92.00 86 THR A C 1
ATOM 669 O O . THR A 1 86 ? -12.665 10.346 -8.273 1.00 92.00 86 THR A O 1
ATOM 672 N N . ALA A 1 87 ? -13.082 11.119 -10.342 1.00 92.31 87 ALA A N 1
ATOM 673 C CA . ALA A 1 87 ? -12.079 10.274 -10.987 1.00 92.31 87 ALA A CA 1
ATOM 674 C C . ALA A 1 87 ? -10.669 10.544 -10.442 1.00 92.31 87 ALA A C 1
ATOM 676 O O . ALA A 1 87 ? -9.972 9.599 -10.093 1.00 92.31 87 ALA A O 1
ATOM 677 N N . LEU A 1 88 ? -10.273 11.813 -10.301 1.00 92.50 88 LEU A N 1
ATOM 678 C CA . LEU A 1 88 ? -8.981 12.201 -9.728 1.00 92.50 88 LEU A CA 1
ATOM 679 C C . LEU A 1 88 ? -8.834 11.745 -8.274 1.00 92.50 88 LEU A C 1
ATOM 681 O O . LEU A 1 88 ? -7.793 11.198 -7.919 1.00 92.50 88 LEU A O 1
ATOM 685 N N . THR A 1 89 ? -9.867 11.915 -7.443 1.00 92.62 89 THR A N 1
ATOM 686 C CA . THR A 1 89 ? -9.839 11.457 -6.045 1.00 92.62 89 THR A CA 1
ATOM 687 C C . THR A 1 89 ? -9.685 9.940 -5.949 1.00 92.62 89 THR A C 1
ATOM 689 O O . THR A 1 89 ? -8.862 9.464 -5.171 1.00 92.62 89 THR A O 1
ATOM 692 N N . VAL A 1 90 ? -10.437 9.179 -6.751 1.00 92.06 90 VAL A N 1
ATOM 693 C CA . VAL A 1 90 ? -10.369 7.707 -6.764 1.00 92.06 90 VAL A CA 1
ATOM 694 C C . VAL A 1 90 ? -9.050 7.209 -7.357 1.00 92.06 90 VAL A C 1
ATOM 696 O O . VAL A 1 90 ? -8.447 6.274 -6.838 1.00 92.06 90 VAL A O 1
ATOM 699 N N . GLY A 1 91 ? -8.570 7.837 -8.429 1.00 90.31 91 GLY A N 1
ATOM 700 C CA . GLY A 1 91 ? -7.271 7.527 -9.019 1.00 90.31 91 GLY A CA 1
ATOM 701 C C . GLY A 1 91 ? -6.142 7.731 -8.014 1.00 90.31 91 GLY A C 1
ATOM 702 O O . GLY A 1 91 ? -5.349 6.821 -7.789 1.00 90.31 91 GLY A O 1
ATOM 703 N N . ALA A 1 92 ? -6.112 8.892 -7.355 1.00 89.31 92 ALA A N 1
ATOM 704 C CA . ALA A 1 92 ? -5.107 9.209 -6.348 1.00 89.31 92 ALA A CA 1
ATOM 705 C C . ALA A 1 92 ? -5.180 8.284 -5.121 1.00 89.31 92 ALA A C 1
ATOM 707 O O . ALA A 1 92 ? -4.138 7.864 -4.624 1.00 89.31 92 ALA A O 1
ATOM 708 N N . SER A 1 93 ? -6.380 7.918 -4.653 1.00 88.50 93 SER A N 1
ATOM 709 C CA . SER A 1 93 ? -6.531 7.023 -3.496 1.00 88.50 93 SER A CA 1
ATOM 710 C C . SER A 1 93 ? -6.102 5.581 -3.784 1.00 88.50 93 SER A C 1
ATOM 712 O O . SER A 1 93 ? -5.651 4.886 -2.877 1.00 88.50 93 SER A O 1
ATOM 714 N N . LEU A 1 94 ? -6.203 5.131 -5.039 1.00 86.38 94 LEU A N 1
ATOM 715 C CA . LEU A 1 94 ? -5.793 3.789 -5.464 1.00 86.38 94 LEU A CA 1
ATOM 716 C C . LEU A 1 94 ? -4.347 3.710 -5.964 1.00 86.38 94 LEU A C 1
ATOM 718 O O . LEU A 1 94 ? -3.823 2.599 -6.086 1.00 86.38 94 LEU A O 1
ATOM 722 N N . ALA A 1 95 ? -3.703 4.843 -6.251 1.00 84.06 95 ALA A N 1
ATOM 723 C CA . ALA A 1 95 ? -2.318 4.900 -6.720 1.00 84.06 95 ALA A CA 1
ATOM 724 C C . ALA A 1 95 ? -1.346 4.249 -5.727 1.00 84.06 95 ALA A C 1
ATOM 726 O O . ALA A 1 95 ? -0.386 3.587 -6.120 1.00 84.06 95 ALA A O 1
ATOM 727 N N . GLN A 1 96 ? -1.617 4.406 -4.430 1.00 81.38 96 GLN A N 1
ATOM 728 C CA . GLN A 1 96 ? -0.745 3.915 -3.377 1.00 81.38 96 GLN A CA 1
ATOM 729 C C . GLN A 1 96 ? -0.836 2.389 -3.226 1.00 81.38 96 GLN A C 1
ATOM 731 O O . GLN A 1 96 ? -1.914 1.787 -3.236 1.00 81.38 96 GLN A O 1
ATOM 736 N N . ILE A 1 97 ? 0.325 1.761 -3.053 1.00 82.12 97 ILE A N 1
ATOM 737 C CA . ILE A 1 97 ? 0.450 0.389 -2.560 1.00 82.12 97 ILE A CA 1
ATOM 738 C C . ILE A 1 97 ? 0.693 0.462 -1.055 1.00 82.12 97 ILE A C 1
ATOM 740 O O . ILE A 1 97 ? 1.568 1.194 -0.599 1.00 82.12 97 ILE A O 1
ATOM 744 N N . GLY A 1 98 ? -0.111 -0.273 -0.290 1.00 79.00 98 GLY A N 1
ATOM 745 C CA . GLY A 1 98 ? 0.011 -0.359 1.164 1.00 79.00 98 GLY A CA 1
ATOM 746 C C . GLY A 1 98 ? 0.685 -1.646 1.637 1.00 79.00 98 GLY A C 1
ATOM 747 O O . GLY A 1 98 ? 0.853 -2.597 0.868 1.00 79.00 98 GLY A O 1
ATOM 748 N N . GLU A 1 99 ? 0.968 -1.685 2.939 1.00 79.19 99 GLU A N 1
ATOM 749 C CA . GLU A 1 99 ? 1.566 -2.802 3.692 1.00 79.19 99 GLU A CA 1
ATOM 750 C C . GLU A 1 99 ? 0.859 -4.146 3.456 1.00 79.19 99 GLU A C 1
ATOM 752 O O . GLU A 1 99 ? 1.495 -5.191 3.337 1.00 79.19 99 GLU A O 1
ATOM 757 N N . PHE A 1 100 ? -0.465 -4.122 3.288 1.00 78.69 100 PHE A N 1
ATOM 758 C CA . PHE A 1 100 ? -1.263 -5.317 3.006 1.00 78.69 100 PHE A CA 1
ATOM 759 C C . PHE A 1 100 ? -0.850 -6.053 1.727 1.00 78.69 100 PHE A C 1
ATOM 761 O O . PHE A 1 100 ? -1.035 -7.266 1.639 1.00 78.69 100 PHE A O 1
ATOM 768 N N . SER A 1 101 ? -0.263 -5.356 0.753 1.00 83.25 101 SER A N 1
ATOM 769 C CA . SER A 1 101 ? 0.202 -5.978 -0.493 1.00 83.25 101 SER A CA 1
ATOM 770 C C . SER A 1 101 ? 1.377 -6.923 -0.236 1.00 83.25 101 SER A C 1
ATOM 772 O O . SER A 1 101 ? 1.420 -8.002 -0.818 1.00 83.25 101 SER A O 1
ATOM 774 N N . PHE A 1 102 ? 2.266 -6.577 0.701 1.00 80.88 102 PHE A N 1
ATOM 775 C CA . PHE A 1 102 ? 3.374 -7.441 1.121 1.00 80.88 102 PHE A CA 1
ATOM 776 C C . PHE A 1 102 ? 2.888 -8.668 1.887 1.00 80.88 102 PHE A C 1
ATOM 778 O O . PHE A 1 102 ? 3.396 -9.768 1.675 1.00 80.88 102 PHE A O 1
ATOM 785 N N . ILE A 1 103 ? 1.874 -8.505 2.744 1.00 81.81 103 ILE A N 1
ATOM 786 C CA . ILE A 1 103 ? 1.248 -9.636 3.444 1.00 81.81 103 ILE A CA 1
ATOM 787 C C . ILE A 1 103 ? 0.678 -10.621 2.416 1.00 81.81 103 ILE A C 1
ATOM 789 O O . ILE A 1 103 ? 0.875 -11.830 2.533 1.00 81.81 103 ILE A O 1
ATOM 793 N N . LEU A 1 104 ? 0.006 -10.103 1.384 1.00 83.88 104 LEU A N 1
ATOM 794 C CA . 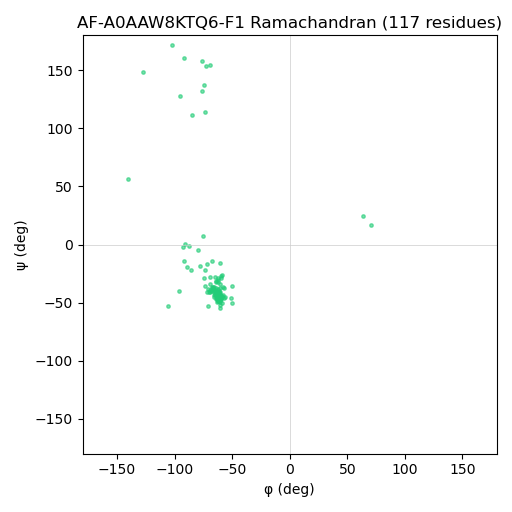LEU A 1 104 ? -0.594 -10.919 0.333 1.00 83.88 104 LEU A CA 1
ATOM 795 C C . LEU A 1 104 ? 0.461 -11.596 -0.554 1.00 83.88 104 LEU A C 1
ATOM 797 O O . LEU A 1 104 ? 0.310 -12.775 -0.867 1.00 83.88 104 LEU A O 1
ATOM 801 N N . ALA A 1 105 ? 1.533 -10.884 -0.913 1.00 85.38 105 ALA A N 1
ATOM 802 C CA . ALA A 1 105 ? 2.654 -11.428 -1.679 1.00 85.38 105 ALA A CA 1
ATOM 803 C C . ALA A 1 105 ? 3.369 -12.549 -0.908 1.00 85.38 105 ALA A C 1
ATOM 805 O O . ALA A 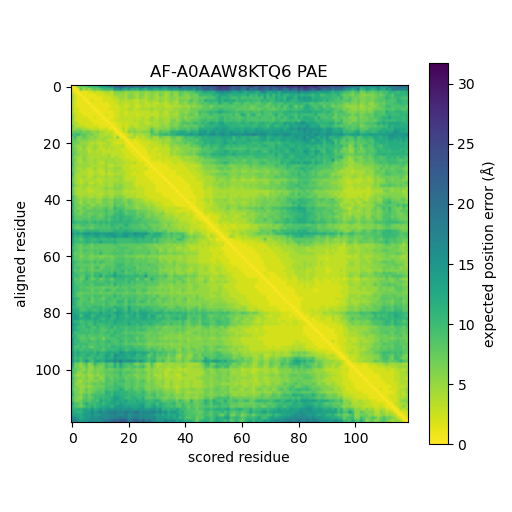1 105 ? 3.523 -13.652 -1.425 1.00 85.38 105 ALA A O 1
ATOM 806 N N . THR A 1 106 ? 3.690 -12.313 0.368 1.00 82.81 106 THR A N 1
ATOM 807 C CA . THR A 1 106 ? 4.296 -13.311 1.269 1.00 82.81 106 THR A CA 1
ATOM 808 C C . THR A 1 106 ? 3.411 -14.547 1.408 1.00 82.81 106 THR A C 1
ATOM 810 O O . THR A 1 106 ? 3.891 -15.678 1.323 1.00 82.81 106 THR A O 1
ATOM 813 N N . LEU A 1 107 ? 2.098 -14.352 1.582 1.00 84.69 107 LEU A N 1
ATOM 814 C CA . LEU A 1 107 ? 1.149 -15.461 1.621 1.00 84.69 107 LEU A CA 1
ATOM 815 C C . LEU A 1 107 ? 1.146 -16.221 0.288 1.00 84.69 107 LEU A C 1
ATOM 817 O O . LEU A 1 107 ? 1.202 -17.449 0.293 1.00 84.69 107 LEU A O 1
ATOM 821 N N . GLY A 1 108 ? 1.143 -15.508 -0.840 1.00 86.94 108 GLY A N 1
ATOM 822 C CA . GLY A 1 108 ? 1.238 -16.083 -2.180 1.00 86.94 108 GLY A CA 1
ATOM 823 C C . GLY A 1 108 ? 2.485 -16.945 -2.368 1.00 86.94 108 GLY A C 1
ATOM 824 O O . GLY A 1 108 ? 2.363 -18.070 -2.847 1.00 86.94 108 GLY A O 1
ATOM 825 N N . VAL A 1 109 ? 3.653 -16.482 -1.917 1.00 87.12 109 VAL A N 1
ATOM 826 C CA . VAL A 1 109 ? 4.896 -17.272 -1.927 1.00 87.12 109 VAL A CA 1
ATOM 827 C C . VAL A 1 109 ? 4.776 -18.499 -1.026 1.00 87.12 109 VAL A C 1
ATOM 829 O O . VAL A 1 109 ? 5.075 -19.607 -1.462 1.00 87.12 109 VAL A O 1
ATOM 832 N N . SER A 1 110 ? 4.266 -18.344 0.201 1.00 83.44 110 SER A N 1
ATOM 833 C CA . SER A 1 110 ? 4.101 -19.476 1.131 1.00 83.44 110 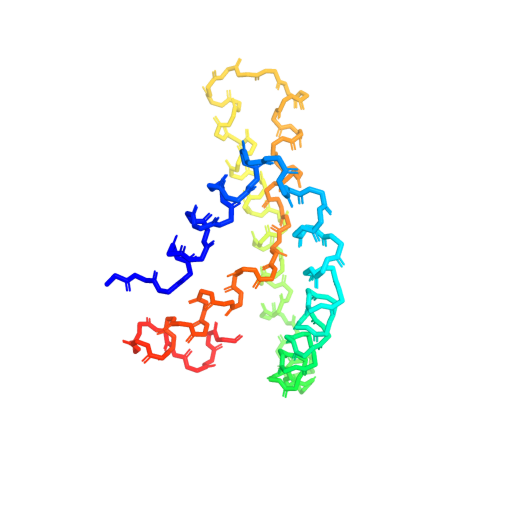SER A CA 1
ATOM 834 C C . SER A 1 110 ? 3.135 -20.552 0.618 1.00 83.44 110 SER A C 1
ATOM 836 O O . SER A 1 110 ? 3.287 -21.728 0.939 1.00 83.44 110 SER A O 1
ATOM 838 N N . LEU A 1 111 ? 2.156 -20.155 -0.199 1.00 88.81 111 LEU A N 1
ATOM 839 C CA . LEU A 1 111 ? 1.197 -21.045 -0.853 1.00 88.81 111 LEU A CA 1
ATOM 840 C C . LEU A 1 111 ? 1.706 -21.583 -2.203 1.00 88.81 111 LEU A C 1
ATOM 842 O O . LEU A 1 111 ? 0.992 -22.345 -2.852 1.00 88.81 111 LEU A O 1
ATOM 846 N N . GLY A 1 112 ? 2.906 -21.186 -2.643 1.00 87.56 112 GLY A N 1
ATOM 847 C CA . GLY A 1 112 ? 3.486 -21.571 -3.933 1.00 87.56 112 GLY A CA 1
ATOM 848 C C . GLY A 1 112 ? 2.801 -20.941 -5.152 1.00 87.56 112 GLY A C 1
ATOM 849 O O . GLY A 1 112 ? 2.964 -21.431 -6.266 1.00 87.56 112 GLY A O 1
ATOM 850 N N . LEU A 1 113 ? 2.016 -19.878 -4.955 1.00 89.94 113 LEU A N 1
ATOM 851 C CA . LEU A 1 113 ? 1.319 -19.136 -6.015 1.00 89.94 113 LEU A CA 1
ATOM 852 C C . LEU A 1 113 ? 2.195 -18.048 -6.651 1.00 89.94 113 LEU A C 1
ATOM 854 O O . LEU A 1 113 ? 1.914 -17.612 -7.765 1.00 89.94 113 LEU A O 1
ATOM 858 N N . LEU A 1 114 ? 3.227 -17.595 -5.938 1.00 86.38 114 LEU A N 1
ATOM 859 C CA . LEU A 1 114 ? 4.196 -16.596 -6.386 1.00 86.38 114 LEU A CA 1
ATOM 860 C C . LEU A 1 114 ? 5.620 -17.138 -6.213 1.00 86.38 114 LEU A C 1
ATOM 862 O O . LEU A 1 114 ? 5.879 -17.928 -5.303 1.00 86.38 114 LEU A O 1
ATOM 866 N N . SER A 1 115 ? 6.539 -16.721 -7.086 1.00 83.56 115 SER A N 1
ATOM 867 C CA . SER A 1 115 ? 7.972 -16.988 -6.923 1.00 83.56 115 SER A CA 1
ATOM 868 C C . SER A 1 115 ? 8.578 -16.062 -5.863 1.00 83.56 115 SER A C 1
ATOM 870 O O . SER A 1 115 ? 8.046 -14.989 -5.591 1.00 83.56 115 SER A O 1
ATOM 872 N N . LEU A 1 116 ? 9.717 -16.461 -5.288 1.00 74.38 116 LEU A N 1
ATOM 873 C CA . LEU A 1 116 ? 10.457 -15.649 -4.308 1.00 74.38 116 LEU A CA 1
ATOM 874 C C . LEU A 1 116 ? 10.909 -14.292 -4.872 1.00 74.38 116 LEU A C 1
ATOM 876 O O . LEU A 1 116 ? 11.030 -13.338 -4.124 1.00 74.38 116 LEU A O 1
ATOM 880 N N . GLU A 1 117 ? 11.106 -14.196 -6.187 1.00 72.38 117 GLU A N 1
ATOM 881 C CA . GLU A 1 117 ? 11.454 -12.947 -6.883 1.00 72.38 117 GLU A CA 1
ATOM 882 C C . GLU A 1 117 ? 10.285 -11.950 -6.963 1.00 72.38 117 GLU A C 1
ATOM 884 O O . GLU A 1 117 ? 10.491 -10.781 -7.277 1.00 72.38 117 GLU A O 1
ATOM 889 N N . ALA A 1 118 ? 9.050 -12.409 -6.728 1.00 64.75 118 ALA A N 1
ATOM 890 C CA . ALA A 1 118 ? 7.848 -11.578 -6.762 1.00 64.75 118 ALA A CA 1
ATOM 891 C C . ALA A 1 118 ? 7.465 -10.997 -5.385 1.00 64.75 118 ALA A C 1
ATOM 893 O O . ALA A 1 118 ? 6.458 -10.288 -5.295 1.00 64.75 118 ALA A O 1
ATOM 894 N N . GLN A 1 119 ? 8.217 -11.337 -4.331 1.00 59.44 119 GLN A N 1
ATOM 895 C CA . GLN A 1 119 ? 8.052 -10.845 -2.959 1.00 59.44 119 GLN A CA 1
ATOM 896 C C . GLN A 1 119 ? 8.954 -9.640 -2.701 1.00 59.44 119 GLN A C 1
ATOM 898 O O . GLN A 1 119 ? 8.465 -8.713 -2.015 1.00 59.44 119 GLN A O 1
#

Sequence (119 aa):
VSMALGAFFAGMVVKESDFSHRAEEETLPLREIFSILFFVSVGMLFDPHILVESPLHILAVIAIIMVGKTLAAMALVLFFRYPINTALTVGASLAQIGEFSFILATLGVSLGLLSLEAQ